Protein AF-A0AAV9Z142-F1 (afdb_monomer)

Mean predicted aligned error: 11.98 Å

Foldseek 3Di:
DVQQADPVRHGDDPPDDRDALVVVVVVLVVQCCCCVPVVVLNQDAFDQDPVPRDTGHGPSRHPVVVVVSVVRLVVRVVVVDPRPDPVVCDVVNVVVVVVVCPDPVNVDDDDDPPDD

Secondary structure (DSSP, 8-state):
-GGGB-TTSSBPPTTSPPPPHHHHHHHHHHHHHIIIIIS--TTSBSEE-TTT-SEESBGGGSHHHHHHHHHHHHHHHHTT-----GGGS-HHHHHHHHHHHTSTTTSS--------

Organism: NCBI:txid2862362

pLDDT: mean 83.34, std 9.7, range [53.09, 93.94]

Radius of gyration: 19.57 Å; Cα contacts (8 Å, |Δi|>4): 83; chains: 1; bounding box: 42×33×54 Å

Structure (mmCIF, N/CA/C/O backbone):
data_AF-A0AAV9Z142-F1
#
_entry.id   AF-A0AAV9Z142-F1
#
loop_
_atom_site.group_PDB
_atom_site.id
_atom_site.type_symbol
_atom_site.label_atom_id
_atom_site.label_alt_id
_atom_site.label_comp_id
_atom_site.label_asym_id
_atom_site.label_entity_id
_atom_site.label_seq_id
_atom_site.pdbx_PDB_ins_code
_atom_site.Cartn_x
_atom_site.Cartn_y
_atom_site.Cartn_z
_atom_site.occupancy
_atom_site.B_iso_or_equiv
_atom_site.auth_seq_id
_atom_site.auth_comp_id
_atom_site.auth_asym_id
_atom_site.auth_atom_id
_atom_site.pdbx_PDB_model_num
ATOM 1 N N . SER A 1 1 ? 10.239 -8.756 10.133 1.00 65.31 1 SER A N 1
ATOM 2 C CA . SER A 1 1 ? 9.531 -7.782 9.269 1.00 65.31 1 SER A CA 1
ATOM 3 C C . SER A 1 1 ? 8.119 -8.287 9.007 1.00 65.31 1 SER A C 1
ATOM 5 O O . SER A 1 1 ? 7.927 -9.492 9.089 1.00 65.31 1 SER A O 1
ATOM 7 N N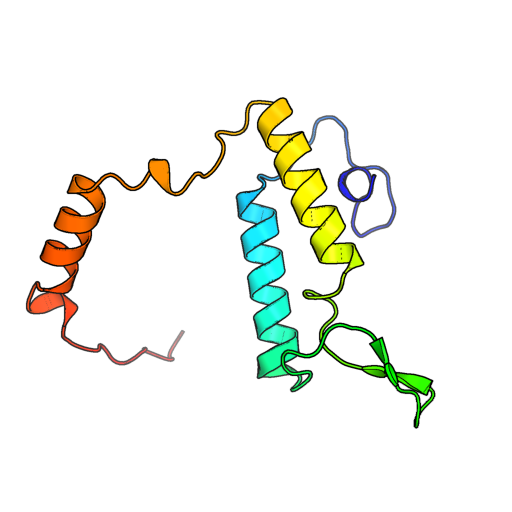 . CYS A 1 2 ? 7.147 -7.427 8.664 1.00 70.12 2 CYS A N 1
ATOM 8 C CA . CYS A 1 2 ? 5.780 -7.868 8.309 1.00 70.12 2 CYS A CA 1
ATOM 9 C C . CYS A 1 2 ? 5.743 -8.837 7.109 1.00 70.12 2 CYS A C 1
ATOM 11 O O . CYS A 1 2 ? 4.827 -9.637 7.004 1.00 70.12 2 CYS A O 1
ATOM 13 N N . ASP A 1 3 ? 6.754 -8.796 6.235 1.00 73.88 3 ASP A N 1
ATOM 14 C CA . ASP A 1 3 ? 6.843 -9.670 5.051 1.00 73.88 3 ASP A CA 1
ATOM 15 C C . ASP A 1 3 ? 7.387 -11.073 5.350 1.00 73.88 3 ASP A C 1
ATOM 17 O O . ASP A 1 3 ? 7.318 -11.953 4.492 1.00 73.88 3 ASP A O 1
ATOM 21 N N . ASP A 1 4 ? 7.987 -11.259 6.528 1.00 77.25 4 ASP A N 1
ATOM 22 C CA . ASP A 1 4 ? 8.706 -12.489 6.874 1.00 77.25 4 ASP A CA 1
ATOM 23 C C . ASP A 1 4 ? 7.780 -13.509 7.559 1.00 77.25 4 ASP A C 1
ATOM 25 O O . ASP A 1 4 ? 8.202 -14.623 7.861 1.00 77.25 4 ASP A O 1
ATOM 29 N N . VAL A 1 5 ? 6.524 -13.130 7.818 1.00 81.50 5 VAL A N 1
ATOM 30 C CA . VAL A 1 5 ? 5.520 -13.934 8.522 1.00 81.50 5 VAL A CA 1
ATOM 31 C C . VAL A 1 5 ? 4.278 -14.056 7.637 1.00 81.50 5 VAL A C 1
ATOM 33 O O . VAL A 1 5 ? 3.807 -13.071 7.071 1.00 81.50 5 VAL A O 1
ATOM 36 N N . GLY A 1 6 ? 3.773 -15.275 7.478 1.00 79.31 6 GLY A N 1
ATOM 37 C CA . GLY A 1 6 ? 2.535 -15.579 6.775 1.00 79.31 6 GLY A CA 1
ATOM 38 C C . GLY A 1 6 ? 1.294 -15.157 7.561 1.00 79.31 6 GLY A C 1
ATOM 39 O O . GLY A 1 6 ? 1.351 -14.815 8.742 1.00 79.31 6 GLY A O 1
ATOM 40 N N . LEU A 1 7 ? 0.136 -15.215 6.901 1.00 77.88 7 LEU A N 1
ATOM 41 C CA . LEU A 1 7 ? -1.158 -14.903 7.526 1.00 77.88 7 LEU A CA 1
ATOM 42 C C . LEU A 1 7 ? -1.532 -15.881 8.651 1.00 77.88 7 LEU A C 1
ATOM 44 O O . LEU A 1 7 ? -2.329 -15.544 9.519 1.00 77.88 7 LEU A O 1
ATOM 48 N N . ASP A 1 8 ? -0.946 -17.076 8.646 1.00 87.12 8 ASP A N 1
ATOM 49 C CA . ASP A 1 8 ? -1.080 -18.087 9.695 1.00 87.12 8 ASP A CA 1
ATOM 50 C C . ASP A 1 8 ? -0.127 -17.854 10.884 1.00 87.12 8 ASP A C 1
ATOM 52 O O . ASP A 1 8 ? -0.073 -18.669 11.805 1.00 87.12 8 ASP A O 1
ATOM 56 N N . GLY A 1 9 ? 0.641 -16.760 10.866 1.00 82.94 9 GLY A N 1
ATOM 57 C CA . GLY A 1 9 ? 1.620 -16.426 11.896 1.00 82.94 9 GLY A CA 1
ATOM 58 C C . GLY A 1 9 ? 2.925 -17.218 11.801 1.00 82.94 9 GLY A C 1
ATOM 59 O O . GLY A 1 9 ? 3.802 -17.036 12.647 1.00 82.94 9 GLY A O 1
ATOM 60 N N . LYS A 1 10 ? 3.092 -18.085 10.794 1.00 86.94 10 LYS A N 1
ATOM 61 C CA . LYS A 1 10 ? 4.327 -18.857 10.613 1.00 86.94 10 LYS A CA 1
ATOM 62 C C . LYS A 1 10 ? 5.349 -18.078 9.790 1.00 86.94 10 LYS A C 1
ATOM 64 O O . LYS A 1 10 ? 4.961 -17.263 8.956 1.00 86.94 10 LYS A O 1
ATOM 69 N N . PRO A 1 11 ? 6.657 -18.322 9.972 1.00 85.50 11 PRO A N 1
ATOM 70 C CA . PRO A 1 11 ? 7.671 -17.758 9.092 1.00 85.50 11 PRO A CA 1
ATOM 71 C C . PRO A 1 11 ? 7.388 -18.130 7.637 1.00 85.50 11 PRO A C 1
ATOM 73 O O . PRO A 1 11 ? 7.056 -19.278 7.334 1.00 85.50 11 PRO A O 1
ATOM 76 N N . ARG A 1 12 ? 7.517 -17.159 6.736 1.00 80.44 12 ARG A N 1
ATOM 77 C CA . ARG A 1 12 ? 7.368 -17.399 5.302 1.00 80.44 12 ARG A CA 1
ATOM 78 C C . ARG A 1 12 ? 8.537 -18.255 4.812 1.00 80.44 12 ARG A C 1
ATOM 80 O O . ARG A 1 12 ? 9.675 -18.035 5.224 1.00 80.44 12 ARG A O 1
ATOM 87 N N . ASP A 1 13 ? 8.256 -19.220 3.937 1.00 81.44 13 ASP A N 1
ATOM 88 C CA . ASP A 1 13 ? 9.298 -20.059 3.340 1.00 81.44 13 ASP A CA 1
ATOM 89 C C . ASP A 1 13 ? 10.289 -19.170 2.557 1.00 81.44 13 ASP A C 1
ATOM 91 O O . ASP A 1 13 ? 9.856 -18.429 1.665 1.00 81.44 13 ASP A O 1
ATOM 95 N N . PRO A 1 14 ? 11.600 -19.225 2.865 1.00 74.44 14 PRO A N 1
ATOM 96 C CA . PRO A 1 14 ? 12.620 -18.427 2.189 1.00 74.44 14 PRO A CA 1
ATOM 97 C C . PRO A 1 14 ? 12.725 -18.692 0.679 1.00 74.44 14 PRO A C 1
ATOM 99 O O . PRO A 1 14 ? 13.222 -17.829 -0.043 1.00 74.44 14 PRO A O 1
ATOM 102 N N . ASN A 1 15 ? 12.237 -19.835 0.185 1.00 78.19 15 ASN A N 1
ATOM 103 C CA . ASN A 1 15 ? 12.195 -20.151 -1.245 1.00 78.19 15 ASN A CA 1
ATOM 104 C C . ASN A 1 15 ? 10.958 -19.588 -1.960 1.00 78.19 15 ASN A C 1
ATOM 106 O O . ASN A 1 15 ? 10.881 -19.632 -3.189 1.00 78.19 15 ASN A O 1
ATOM 110 N N . THR A 1 16 ? 9.983 -19.043 -1.227 1.00 77.50 16 THR A N 1
ATOM 111 C CA . THR A 1 16 ? 8.815 -18.414 -1.848 1.00 77.50 16 THR A CA 1
ATOM 112 C C . THR A 1 16 ? 9.207 -17.070 -2.448 1.00 77.50 16 THR A C 1
ATOM 114 O O . THR A 1 16 ? 9.754 -16.200 -1.767 1.00 77.50 16 THR A O 1
ATOM 117 N N . THR A 1 17 ? 8.884 -16.860 -3.725 1.00 71.62 17 THR A N 1
ATOM 118 C CA . THR A 1 17 ? 9.119 -15.575 -4.388 1.00 71.62 17 THR A CA 1
ATOM 119 C C . THR A 1 17 ? 8.365 -14.467 -3.654 1.00 71.62 17 THR A C 1
ATOM 121 O O . THR A 1 17 ? 7.151 -14.535 -3.468 1.00 71.62 17 THR A O 1
ATOM 124 N N . ALA A 1 18 ? 9.090 -13.442 -3.209 1.00 70.94 18 ALA A N 1
ATOM 125 C CA . ALA A 1 18 ? 8.486 -12.326 -2.499 1.00 70.94 18 ALA A CA 1
ATOM 126 C C . ALA A 1 18 ? 7.655 -11.466 -3.465 1.00 70.94 18 ALA A C 1
ATOM 128 O O . ALA A 1 18 ? 8.184 -10.986 -4.467 1.00 70.94 18 ALA A O 1
ATOM 129 N N . ASP A 1 19 ? 6.394 -11.199 -3.119 1.00 83.12 19 ASP A N 1
ATOM 130 C CA . ASP A 1 19 ? 5.469 -10.420 -3.954 1.00 83.12 19 ASP A CA 1
ATOM 131 C C . ASP A 1 19 ? 6.000 -9.015 -4.285 1.00 83.12 19 ASP A C 1
ATOM 133 O O . ASP A 1 19 ? 6.738 -8.415 -3.500 1.00 83.12 19 ASP A O 1
ATOM 137 N N . SER A 1 20 ? 5.637 -8.467 -5.447 1.00 87.25 20 SER A N 1
ATOM 138 C CA . SER A 1 20 ? 6.111 -7.148 -5.898 1.00 87.25 20 SER A CA 1
ATOM 139 C C . SER A 1 20 ? 5.527 -5.993 -5.078 1.00 87.25 20 SER A C 1
ATOM 141 O O . SER A 1 20 ? 4.463 -6.110 -4.463 1.00 87.25 20 SER A O 1
ATOM 143 N N . TYR A 1 21 ? 6.177 -4.827 -5.114 1.00 89.62 21 TYR A N 1
ATOM 144 C CA . TYR A 1 21 ? 5.603 -3.613 -4.525 1.00 89.62 21 TYR A CA 1
ATOM 145 C C . TYR A 1 21 ? 4.241 -3.272 -5.151 1.00 89.62 21 TYR A C 1
ATOM 147 O O . TYR A 1 21 ? 3.311 -2.878 -4.447 1.00 89.62 21 TYR A O 1
ATOM 155 N N . ASN A 1 22 ? 4.092 -3.495 -6.460 1.00 88.25 22 ASN A N 1
ATOM 156 C CA . ASN A 1 22 ? 2.826 -3.299 -7.169 1.00 88.25 22 ASN A CA 1
ATOM 157 C C . ASN A 1 22 ? 1.705 -4.199 -6.617 1.00 88.25 22 ASN A C 1
ATOM 159 O O . ASN A 1 22 ? 0.562 -3.760 -6.488 1.00 88.25 22 ASN A O 1
ATOM 163 N N . HIS A 1 23 ? 2.019 -5.443 -6.242 1.00 89.12 23 HIS A N 1
ATOM 164 C CA . HIS A 1 23 ? 1.050 -6.325 -5.590 1.00 89.12 23 HIS A CA 1
ATOM 165 C C . HIS A 1 23 ? 0.561 -5.727 -4.262 1.00 89.12 23 HIS A C 1
ATOM 167 O O . HIS A 1 23 ? -0.645 -5.591 -4.053 1.00 89.12 23 HIS A O 1
ATOM 173 N N . ALA A 1 24 ? 1.479 -5.251 -3.417 1.00 90.38 24 ALA A N 1
ATOM 174 C CA . ALA A 1 24 ? 1.126 -4.576 -2.168 1.00 90.38 24 ALA A CA 1
ATOM 175 C C . ALA A 1 24 ? 0.300 -3.292 -2.397 1.00 90.38 24 ALA A C 1
ATOM 177 O O . ALA A 1 24 ? -0.636 -3.016 -1.647 1.00 90.38 24 ALA A O 1
ATOM 178 N N . GLN A 1 25 ? 0.589 -2.520 -3.453 1.00 92.75 25 GLN A N 1
ATOM 179 C CA . GLN A 1 25 ? -0.211 -1.343 -3.819 1.00 92.75 25 GLN A CA 1
ATOM 180 C C . GLN A 1 25 ? -1.651 -1.716 -4.177 1.00 92.75 25 GLN A C 1
ATOM 182 O O . GLN A 1 25 ? -2.579 -1.059 -3.705 1.00 92.75 25 GLN A O 1
ATOM 187 N N . LYS A 1 26 ? -1.844 -2.774 -4.974 1.00 92.56 26 LYS A N 1
ATOM 188 C CA . LYS A 1 26 ? -3.177 -3.274 -5.338 1.00 92.56 26 LYS A CA 1
ATOM 189 C C . LYS A 1 26 ? -3.946 -3.746 -4.108 1.00 92.56 26 LYS A C 1
ATOM 191 O O . LYS A 1 26 ? -5.093 -3.345 -3.933 1.00 92.56 26 LYS A O 1
ATOM 196 N N . MET A 1 27 ? -3.298 -4.510 -3.227 1.00 93.31 27 MET A N 1
ATOM 197 C CA . MET A 1 27 ? -3.891 -4.954 -1.962 1.00 93.31 27 MET A CA 1
ATOM 198 C C . MET A 1 27 ? -4.322 -3.767 -1.098 1.00 93.31 27 MET A C 1
ATOM 200 O O . MET A 1 27 ? -5.469 -3.700 -0.662 1.00 93.31 27 MET A O 1
ATOM 204 N N . ARG A 1 28 ? -3.441 -2.775 -0.914 1.00 93.81 28 ARG A N 1
ATOM 205 C CA . ARG A 1 28 ? -3.774 -1.565 -0.156 1.00 93.81 28 ARG A CA 1
ATOM 206 C C . ARG A 1 28 ? -4.947 -0.810 -0.777 1.00 93.81 28 ARG A C 1
ATOM 208 O O . ARG A 1 28 ? -5.837 -0.402 -0.042 1.00 93.81 28 ARG A O 1
ATOM 215 N N . ALA A 1 29 ? -4.965 -0.632 -2.098 1.00 92.88 29 ALA A N 1
ATOM 216 C CA . ALA A 1 29 ? -6.048 0.057 -2.798 1.00 92.88 29 ALA A CA 1
ATOM 217 C C . ALA A 1 29 ? -7.394 -0.671 -2.647 1.00 92.88 29 ALA A C 1
ATOM 219 O O . ALA A 1 29 ? -8.399 -0.028 -2.344 1.00 92.88 29 ALA A O 1
ATOM 220 N N . ALA A 1 30 ? -7.400 -2.000 -2.788 1.00 92.81 30 ALA A N 1
ATOM 221 C 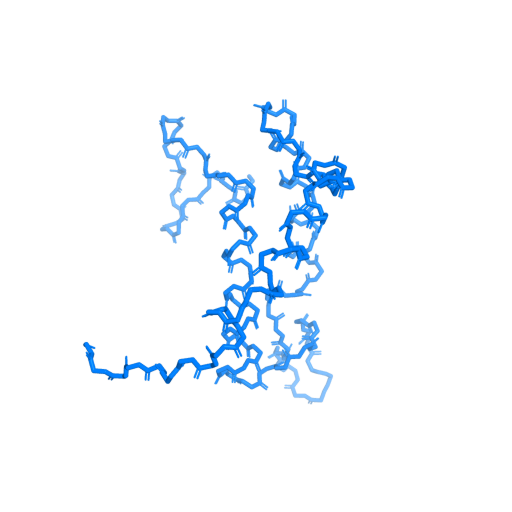CA . ALA A 1 30 ? -8.585 -2.827 -2.585 1.00 92.81 30 ALA A CA 1
ATOM 222 C C . ALA A 1 30 ? -9.113 -2.711 -1.148 1.00 92.81 30 ALA A C 1
ATOM 224 O O . ALA A 1 30 ? -10.300 -2.458 -0.957 1.00 92.81 30 ALA A O 1
ATOM 225 N N . CYS A 1 31 ? -8.236 -2.794 -0.142 1.00 91.56 31 CYS A N 1
ATOM 226 C CA . CYS A 1 31 ? -8.616 -2.586 1.256 1.00 91.56 31 CYS A CA 1
ATOM 227 C C . CYS A 1 31 ? -9.153 -1.168 1.495 1.00 91.56 31 CYS A C 1
ATOM 229 O O . CYS A 1 31 ? -10.192 -1.013 2.130 1.00 91.56 31 CYS A O 1
ATOM 231 N N . THR A 1 32 ? -8.504 -0.132 0.947 1.00 93.31 32 THR A N 1
ATOM 232 C CA . THR A 1 32 ? -8.980 1.255 1.067 1.00 93.31 32 THR A CA 1
ATOM 233 C C . THR A 1 32 ? -10.387 1.407 0.511 1.00 93.31 32 THR A C 1
ATOM 235 O O . THR A 1 32 ? -11.237 1.999 1.175 1.00 93.31 32 THR A O 1
ATOM 238 N N . TYR A 1 33 ? -10.649 0.843 -0.669 1.00 92.00 33 TYR A N 1
ATOM 239 C CA . TYR A 1 33 ? -11.980 0.842 -1.262 1.00 92.00 33 TYR A CA 1
ATOM 240 C C . TYR A 1 33 ? -12.977 0.042 -0.417 1.00 92.00 33 TYR A C 1
ATOM 242 O O . TYR A 1 33 ? -14.052 0.550 -0.116 1.00 92.00 33 TYR A O 1
ATOM 250 N N . GLY A 1 34 ? -12.625 -1.172 0.011 1.00 92.44 34 GLY A N 1
ATOM 251 C CA . GLY A 1 34 ? -13.498 -2.028 0.813 1.00 92.44 34 GLY A CA 1
ATOM 252 C C . GLY A 1 34 ? -13.917 -1.360 2.122 1.00 92.44 34 GLY A C 1
ATOM 253 O O . GLY A 1 34 ? -15.105 -1.172 2.377 1.00 92.44 34 GLY A O 1
ATOM 254 N N . TYR A 1 35 ? -12.954 -0.908 2.924 1.00 90.06 35 TYR A N 1
ATOM 255 C CA . TYR A 1 35 ? -13.243 -0.229 4.187 1.00 90.06 35 TYR A CA 1
ATOM 256 C C . TYR A 1 35 ? -13.947 1.116 3.982 1.00 90.06 35 TYR A C 1
ATOM 258 O O . TYR A 1 35 ? -14.903 1.424 4.692 1.00 90.06 35 TYR A O 1
ATOM 266 N N . GLY A 1 36 ? -13.521 1.908 2.996 1.00 90.25 36 GLY A N 1
ATOM 267 C CA . GLY A 1 36 ? -14.096 3.229 2.751 1.00 90.25 36 GLY A CA 1
ATOM 268 C C . GLY A 1 36 ? -15.513 3.175 2.182 1.00 90.25 36 GLY A C 1
ATOM 269 O O . GLY A 1 36 ? -16.402 3.872 2.670 1.00 90.25 36 GLY A O 1
ATOM 270 N N . ARG A 1 37 ? -15.730 2.354 1.149 1.00 88.00 37 ARG A N 1
ATOM 271 C CA . ARG A 1 37 ? -16.965 2.328 0.355 1.00 88.00 37 ARG A CA 1
ATOM 272 C C . ARG A 1 37 ? -17.949 1.255 0.798 1.00 88.00 37 ARG A C 1
ATOM 274 O O . ARG A 1 37 ? -19.133 1.563 0.871 1.00 88.00 37 ARG A O 1
ATOM 281 N N . LEU A 1 38 ? -17.489 0.033 1.075 1.00 86.81 38 LEU A N 1
ATOM 282 C CA . LEU A 1 38 ? -18.381 -1.079 1.435 1.00 86.81 38 LEU A CA 1
ATOM 283 C C . LEU A 1 38 ? -18.751 -1.048 2.921 1.00 86.81 38 LEU A C 1
ATOM 285 O O . LEU A 1 38 ? -19.904 -1.275 3.267 1.00 86.81 38 LEU A O 1
ATOM 289 N N . H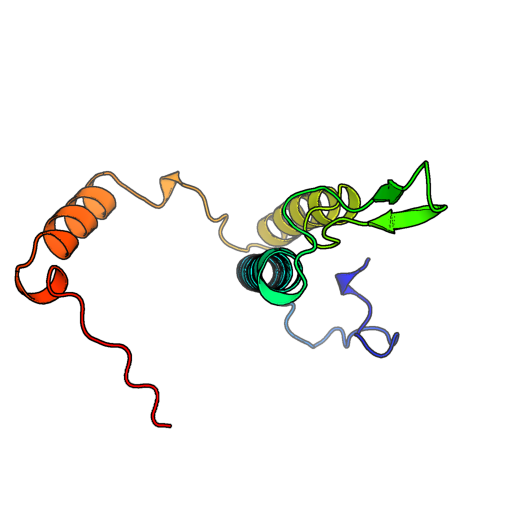IS A 1 39 ? -17.794 -0.719 3.793 1.00 84.56 39 HIS A N 1
ATOM 290 C CA . HIS A 1 39 ? -18.023 -0.640 5.242 1.00 84.56 39 HIS A CA 1
ATOM 291 C C . HIS A 1 39 ? -18.322 0.774 5.753 1.00 84.56 39 HIS A C 1
ATOM 293 O O . HIS A 1 39 ? -18.534 0.957 6.949 1.00 84.56 39 HIS A O 1
ATOM 299 N N . GLY A 1 40 ? -18.330 1.781 4.873 1.00 84.62 40 GLY A N 1
ATOM 300 C CA . GLY A 1 40 ? -18.661 3.159 5.240 1.00 84.62 40 GLY A CA 1
ATOM 301 C C . GLY A 1 40 ? -17.691 3.801 6.237 1.00 84.62 40 GLY A C 1
ATOM 302 O O . GLY A 1 40 ? -18.022 4.826 6.825 1.00 84.62 40 GLY A O 1
ATOM 303 N N . LEU A 1 41 ? -16.488 3.242 6.421 1.00 84.50 41 LEU A N 1
ATOM 304 C CA . LEU A 1 41 ? -15.475 3.778 7.342 1.00 84.50 41 LEU A CA 1
ATOM 305 C C . LEU A 1 41 ? -14.756 5.014 6.776 1.00 84.50 41 LEU A C 1
ATOM 307 O O . LEU A 1 41 ? -13.906 5.611 7.438 1.00 84.50 41 LEU A O 1
ATOM 311 N N . GLY A 1 42 ? -15.116 5.410 5.552 1.00 83.69 42 GLY A N 1
ATOM 312 C CA . GLY A 1 42 ? -14.700 6.652 4.921 1.00 83.69 42 GLY A CA 1
ATOM 313 C C . GLY A 1 42 ? -13.197 6.748 4.658 1.00 83.69 42 GLY A C 1
ATOM 314 O O . GLY A 1 42 ? -12.494 5.753 4.455 1.00 83.69 42 GLY A O 1
ATOM 315 N N . SER A 1 43 ? -12.730 7.994 4.627 1.00 82.94 43 SER A N 1
ATOM 316 C CA . SER A 1 43 ? -11.361 8.385 4.259 1.00 82.94 43 SER A CA 1
ATOM 317 C C . SER A 1 43 ? -10.544 8.870 5.458 1.00 82.94 43 SER A C 1
ATOM 319 O O . SER A 1 43 ? -9.499 9.492 5.285 1.00 82.94 43 SER A O 1
ATOM 321 N N . VAL A 1 44 ? -11.043 8.637 6.671 1.00 87.44 44 VAL A N 1
ATOM 322 C CA . VAL A 1 44 ? -10.405 9.082 7.910 1.00 87.44 44 VAL A CA 1
ATOM 323 C C . VAL A 1 44 ? -9.353 8.050 8.330 1.00 87.44 44 VAL A C 1
ATOM 325 O O . VAL A 1 44 ? -9.665 6.856 8.331 1.00 87.44 44 VAL A O 1
ATOM 328 N N . PRO A 1 45 ? -8.121 8.460 8.687 1.00 87.69 45 PRO A N 1
ATOM 329 C CA . PRO A 1 45 ? -7.104 7.540 9.184 1.00 87.69 45 PRO A CA 1
ATOM 330 C C . PRO A 1 45 ? -7.589 6.751 10.399 1.00 87.69 45 PRO A C 1
ATOM 332 O O . PRO A 1 45 ? -8.294 7.297 11.251 1.00 87.69 45 PRO A O 1
ATOM 335 N N . TRP A 1 46 ? -7.187 5.481 10.472 1.00 92.75 46 TRP A N 1
ATOM 336 C CA . TRP A 1 46 ? -7.463 4.607 11.612 1.00 92.75 46 TRP A CA 1
ATOM 337 C C . TRP A 1 46 ? -7.006 5.242 12.920 1.00 92.75 46 TRP A C 1
ATOM 339 O O . TRP A 1 46 ? -5.818 5.500 13.105 1.00 92.75 46 TRP A O 1
ATOM 349 N N . GLN A 1 47 ? -7.952 5.504 13.812 1.00 90.00 47 GLN A N 1
ATOM 350 C CA . GLN A 1 47 ? -7.709 6.220 15.056 1.00 90.00 47 GLN A CA 1
ATOM 351 C C . GLN A 1 47 ? -8.681 5.774 16.137 1.00 90.00 47 GLN A C 1
ATOM 353 O O . GLN A 1 47 ? -9.756 5.243 15.856 1.00 90.00 47 GLN A O 1
ATOM 358 N N . LYS A 1 48 ? -8.316 6.015 17.391 1.00 92.06 48 LYS A N 1
ATOM 359 C CA . LYS A 1 48 ? -9.208 5.767 18.517 1.00 92.06 48 LYS A CA 1
ATOM 360 C C . LYS A 1 48 ? -10.160 6.950 18.671 1.00 92.06 48 LYS A C 1
ATOM 362 O O . LYS A 1 48 ? -9.718 8.084 18.803 1.00 92.06 48 LYS A O 1
ATOM 367 N N . SER A 1 49 ? -11.460 6.685 18.657 1.00 89.00 49 SER A N 1
ATOM 368 C CA . SER A 1 49 ? -12.488 7.685 18.932 1.00 89.00 49 SER A CA 1
ATOM 369 C C . SER A 1 49 ? -12.344 8.192 20.365 1.00 89.00 49 SER A C 1
ATOM 371 O O . SER A 1 49 ? -12.424 7.402 21.304 1.00 89.00 49 SER A O 1
ATOM 373 N N . GLU A 1 50 ? -12.191 9.503 20.543 1.00 90.19 50 GLU A N 1
ATOM 374 C CA . GLU A 1 50 ? -12.139 10.117 21.878 1.00 90.19 50 GLU A CA 1
ATOM 375 C C . GLU A 1 50 ? -13.463 9.966 22.639 1.00 90.19 50 GLU A C 1
ATOM 377 O O . GLU A 1 50 ? -13.469 9.839 23.859 1.00 90.19 50 GLU A O 1
ATOM 382 N N . TYR A 1 51 ? -14.585 9.924 21.913 1.00 88.50 51 TYR A N 1
ATOM 383 C CA . TYR A 1 51 ? -15.919 9.809 22.500 1.00 88.50 51 TYR A CA 1
ATOM 384 C C . TYR A 1 51 ? -16.273 8.372 22.903 1.00 88.50 51 TYR A C 1
ATOM 386 O O . TYR A 1 51 ? -16.725 8.128 24.016 1.00 88.50 51 TYR A O 1
ATOM 394 N N . SER A 1 52 ? -16.083 7.409 21.995 1.00 89.81 52 SER A N 1
ATOM 395 C CA . SER A 1 52 ? -16.511 6.018 22.221 1.00 89.81 52 SER A CA 1
ATOM 396 C C . SER A 1 52 ? -15.395 5.094 22.707 1.00 89.81 52 SER A C 1
ATOM 398 O O . SER A 1 52 ? -15.667 3.969 23.114 1.00 89.81 52 SER A O 1
ATOM 400 N N . GLY A 1 53 ? -14.131 5.516 22.609 1.00 91.06 53 GLY A N 1
ATOM 401 C CA . GLY A 1 53 ? -12.965 4.671 22.868 1.00 91.06 53 GLY A CA 1
ATOM 402 C C . GLY A 1 53 ? -12.727 3.573 21.823 1.00 91.06 53 GLY A C 1
ATOM 403 O O . GLY A 1 53 ? -11.698 2.900 21.886 1.00 91.06 53 GLY A O 1
ATOM 404 N N . ASN A 1 54 ? -13.631 3.394 20.857 1.00 88.88 54 ASN A N 1
ATOM 405 C CA . ASN A 1 54 ? -13.511 2.396 19.801 1.00 88.88 54 ASN A CA 1
ATOM 406 C C . ASN A 1 54 ? -12.592 2.877 18.680 1.00 88.88 54 ASN A C 1
ATOM 408 O O . ASN A 1 54 ? -12.460 4.077 18.434 1.00 88.88 54 ASN A O 1
ATOM 412 N N . MET A 1 55 ? -11.983 1.934 17.966 1.00 88.94 55 MET A N 1
ATOM 413 C CA . MET A 1 55 ? -11.224 2.262 16.765 1.00 88.94 55 MET A CA 1
ATOM 414 C C . MET A 1 55 ? -12.174 2.585 15.610 1.00 88.94 55 MET A C 1
ATOM 416 O O . MET A 1 55 ? -13.108 1.833 15.335 1.00 88.94 55 MET A O 1
ATOM 420 N N . ILE A 1 56 ? -11.930 3.713 14.951 1.00 89.12 56 ILE A N 1
ATOM 421 C CA . ILE A 1 56 ? -12.716 4.239 13.836 1.00 89.12 56 ILE A CA 1
ATOM 422 C C . ILE A 1 56 ? -11.802 4.636 12.676 1.00 89.12 56 ILE A C 1
ATOM 424 O O . ILE A 1 56 ? -10.596 4.822 12.844 1.00 89.12 56 ILE A O 1
ATOM 428 N N . GLY A 1 57 ? -12.392 4.807 11.495 1.00 89.94 57 GLY A N 1
ATOM 429 C CA . GLY A 1 57 ? -11.670 5.147 10.272 1.00 89.94 57 GLY A CA 1
ATOM 430 C C . GLY A 1 57 ? -11.207 3.911 9.509 1.00 89.94 57 GLY A C 1
ATOM 431 O O . GLY A 1 57 ? -11.651 2.792 9.762 1.00 89.94 57 GLY A O 1
ATOM 432 N N . ASN A 1 58 ? -10.316 4.110 8.547 1.00 93.50 58 ASN A N 1
ATOM 433 C CA . ASN A 1 58 ? -9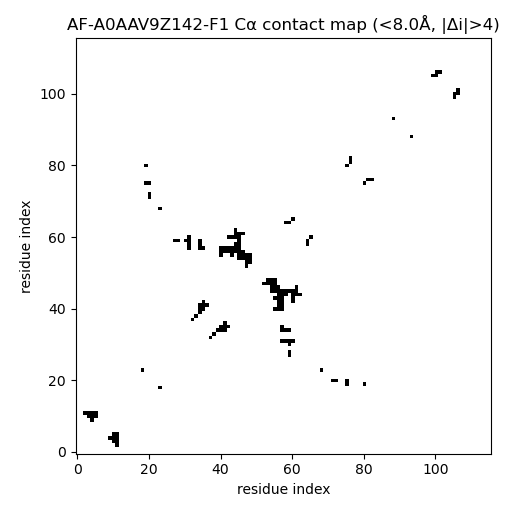.911 3.075 7.613 1.00 93.50 58 ASN A CA 1
ATOM 434 C C . ASN A 1 58 ? -8.475 2.584 7.908 1.00 93.50 58 ASN A C 1
ATOM 436 O O . ASN A 1 58 ? -7.520 3.362 7.793 1.00 93.50 58 ASN A O 1
ATOM 440 N N . PRO A 1 59 ? -8.287 1.297 8.263 1.00 92.69 59 PRO A N 1
ATOM 441 C CA . PRO A 1 59 ? -6.980 0.747 8.630 1.00 92.69 59 PRO A CA 1
ATOM 442 C C . PRO A 1 59 ? -5.955 0.780 7.493 1.00 92.69 59 PRO A C 1
ATOM 444 O O . PRO A 1 59 ? -4.762 0.891 7.762 1.00 92.69 59 PRO A O 1
ATOM 447 N N . SER A 1 60 ? -6.368 0.755 6.221 1.00 92.12 60 SER A N 1
ATOM 448 C CA . SER A 1 60 ? -5.420 0.756 5.094 1.00 92.12 60 SER A CA 1
ATOM 449 C C . SER A 1 60 ? -4.754 2.118 4.846 1.00 92.12 60 SER A C 1
ATOM 451 O O . SER A 1 60 ? -3.749 2.204 4.127 1.00 92.12 60 SER A O 1
ATOM 453 N N . ILE A 1 61 ? -5.296 3.190 5.426 1.00 91.56 61 ILE A N 1
ATOM 454 C CA . ILE A 1 61 ? -4.753 4.554 5.352 1.00 91.56 61 ILE A CA 1
ATOM 455 C C . ILE A 1 61 ? -4.176 5.024 6.691 1.00 91.56 61 ILE A C 1
ATOM 457 O O . ILE A 1 61 ? -3.924 6.214 6.860 1.00 91.56 61 ILE A O 1
ATOM 461 N N . SER A 1 62 ? -3.938 4.104 7.630 1.00 93.12 62 SER A N 1
ATOM 462 C CA . SER A 1 62 ? -3.224 4.420 8.864 1.00 93.12 62 SER A CA 1
ATOM 463 C C . SER A 1 62 ? -1.796 4.907 8.587 1.00 93.12 62 SER A C 1
ATOM 465 O O . SER A 1 62 ? -1.205 4.660 7.522 1.00 93.12 62 SER A O 1
ATOM 467 N N . GLU A 1 63 ? -1.231 5.607 9.568 1.00 91.19 63 GLU A N 1
ATOM 468 C CA . GLU A 1 63 ? 0.160 6.050 9.529 1.00 91.19 63 GLU A CA 1
ATOM 469 C C . GLU A 1 63 ? 1.119 4.853 9.450 1.00 91.19 63 GLU A C 1
ATOM 471 O O . GLU A 1 63 ? 1.972 4.815 8.562 1.00 91.19 63 GLU A O 1
ATOM 476 N N . ASP A 1 64 ? 0.895 3.818 10.263 1.00 91.44 64 ASP A N 1
ATOM 477 C CA . ASP A 1 64 ? 1.712 2.599 10.286 1.00 91.44 64 ASP A CA 1
ATOM 478 C C . ASP A 1 64 ? 1.784 1.912 8.917 1.00 91.44 64 ASP A C 1
ATOM 480 O O . ASP A 1 64 ? 2.869 1.589 8.423 1.00 91.44 64 ASP A O 1
ATOM 484 N N . VAL A 1 65 ? 0.636 1.736 8.250 1.00 91.94 65 VAL A N 1
ATOM 485 C CA . VAL A 1 65 ? 0.585 1.128 6.910 1.00 91.94 65 VAL A CA 1
ATOM 486 C C . VAL A 1 65 ? 1.281 2.026 5.889 1.00 91.94 65 VAL A C 1
ATOM 488 O O . VAL A 1 65 ? 1.956 1.535 4.982 1.00 91.94 65 VAL A O 1
ATOM 491 N N . SER A 1 66 ? 1.168 3.346 6.029 1.00 92.06 66 SER A N 1
ATOM 492 C CA . SER A 1 66 ? 1.849 4.298 5.147 1.00 92.06 66 SER A CA 1
ATOM 493 C C . SER A 1 66 ? 3.374 4.227 5.297 1.00 92.06 66 SER A C 1
ATOM 495 O O . SER A 1 66 ? 4.081 4.134 4.289 1.00 92.06 66 SER A O 1
ATOM 497 N N . ILE A 1 67 ? 3.881 4.191 6.533 1.00 93.94 67 ILE A N 1
ATOM 498 C CA . ILE A 1 67 ? 5.309 4.035 6.848 1.00 93.94 67 ILE A CA 1
ATOM 499 C C . ILE A 1 67 ? 5.831 2.693 6.324 1.00 93.94 67 ILE A C 1
ATOM 501 O O . ILE A 1 67 ? 6.889 2.637 5.679 1.00 93.94 67 ILE A O 1
ATOM 505 N N . TYR A 1 68 ? 5.073 1.616 6.541 1.00 92.94 68 TYR A N 1
ATOM 506 C CA . TYR A 1 68 ? 5.394 0.295 6.011 1.00 92.94 68 TYR A CA 1
ATOM 507 C C . TYR A 1 68 ? 5.497 0.318 4.481 1.00 92.94 68 TYR A C 1
ATOM 509 O O . TYR A 1 68 ? 6.518 -0.103 3.942 1.00 92.94 68 TYR A O 1
ATOM 517 N N . MET A 1 69 ? 4.521 0.888 3.766 1.00 93.69 69 MET A N 1
ATOM 518 C CA . MET A 1 69 ? 4.542 0.957 2.298 1.00 93.69 69 MET A CA 1
ATOM 519 C C . MET A 1 69 ? 5.745 1.735 1.750 1.00 93.69 69 MET A C 1
ATOM 521 O O . MET A 1 69 ? 6.319 1.346 0.730 1.00 93.69 69 MET A O 1
ATOM 525 N N . VAL A 1 70 ? 6.158 2.823 2.409 1.00 92.69 70 VAL A N 1
ATOM 526 C CA . VAL A 1 70 ? 7.368 3.575 2.027 1.00 92.69 70 VAL A CA 1
ATOM 527 C C . VAL A 1 70 ? 8.621 2.719 2.212 1.00 92.69 70 VAL A C 1
ATOM 529 O O . VAL A 1 70 ? 9.494 2.684 1.339 1.00 92.69 70 VAL A O 1
ATOM 532 N N . SER A 1 71 ? 8.705 2.006 3.332 1.00 91.75 71 SER A N 1
ATOM 533 C CA . SER A 1 71 ? 9.838 1.138 3.662 1.00 91.75 71 SER A CA 1
ATOM 534 C C . SER A 1 71 ? 9.916 -0.069 2.726 1.00 91.75 71 SER A C 1
ATOM 536 O O . SER A 1 71 ? 10.994 -0.387 2.215 1.00 91.75 71 SER A O 1
ATOM 538 N N . LEU A 1 72 ? 8.768 -0.679 2.423 1.00 90.69 72 LEU A N 1
ATOM 539 C CA . LEU A 1 72 ? 8.628 -1.774 1.471 1.00 90.69 72 LEU A CA 1
ATOM 540 C C . LEU A 1 72 ? 9.107 -1.348 0.083 1.00 90.69 72 LEU A C 1
ATOM 542 O O . LEU A 1 72 ? 9.938 -2.037 -0.505 1.00 90.69 72 LEU A O 1
ATOM 546 N N . ARG A 1 73 ? 8.676 -0.177 -0.410 1.00 90.62 73 ARG A N 1
ATOM 547 C CA . ARG A 1 73 ? 9.127 0.359 -1.705 1.00 90.62 73 ARG A CA 1
ATOM 548 C C . ARG A 1 73 ? 10.649 0.464 -1.770 1.00 90.62 73 ARG A C 1
ATOM 550 O O . ARG A 1 73 ? 11.260 -0.007 -2.724 1.00 90.62 73 ARG A O 1
ATOM 557 N N . LYS A 1 74 ? 11.272 1.051 -0.742 1.00 90.38 74 LYS A N 1
ATOM 558 C CA . LYS A 1 74 ? 12.736 1.191 -0.665 1.00 90.38 74 LYS A CA 1
ATOM 559 C C . LYS A 1 74 ? 13.435 -0.172 -0.645 1.00 90.38 74 LYS A C 1
ATOM 561 O O . LYS A 1 74 ? 14.435 -0.350 -1.336 1.00 90.38 74 LYS A O 1
ATOM 566 N N . LYS A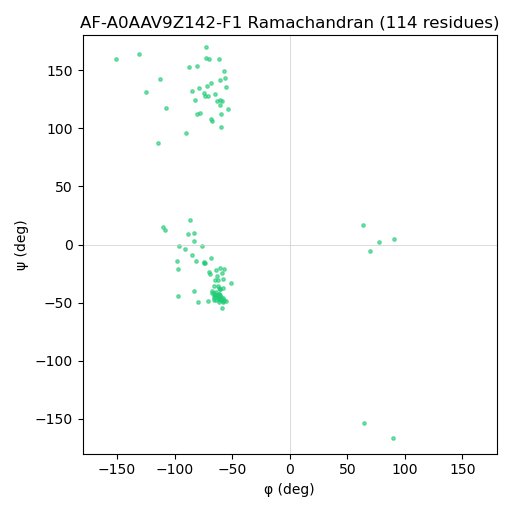 1 75 ? 12.910 -1.138 0.120 1.00 89.12 75 LYS A N 1
ATOM 567 C CA . LYS A 1 75 ? 13.440 -2.511 0.193 1.00 89.12 75 LYS A CA 1
ATOM 568 C C . LYS A 1 75 ? 13.377 -3.204 -1.168 1.00 89.12 75 LYS A C 1
ATOM 570 O O . LYS A 1 75 ? 14.372 -3.778 -1.589 1.00 89.12 75 LYS A O 1
ATOM 575 N N . LYS A 1 76 ? 12.245 -3.111 -1.865 1.00 87.88 76 LYS A N 1
ATOM 576 C CA . LYS A 1 76 ? 12.041 -3.737 -3.176 1.00 87.88 76 LYS A CA 1
ATOM 577 C C . LYS A 1 76 ? 12.938 -3.142 -4.261 1.00 87.88 76 LYS A C 1
ATOM 579 O O . LYS A 1 76 ? 13.596 -3.899 -4.965 1.00 87.88 76 LYS A O 1
ATOM 584 N N . VAL A 1 77 ? 13.065 -1.814 -4.310 1.00 88.06 77 VAL A N 1
ATOM 585 C CA . VAL A 1 77 ? 13.993 -1.134 -5.234 1.00 88.06 77 VAL A CA 1
ATOM 586 C C . VAL A 1 77 ? 15.442 -1.552 -4.980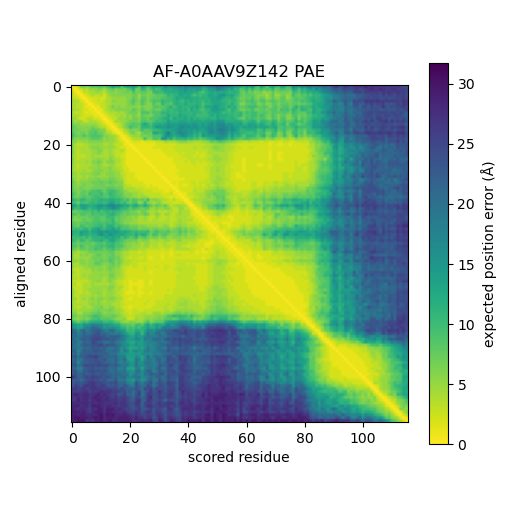 1.00 88.06 77 VAL A C 1
ATOM 588 O O . VAL A 1 77 ? 16.168 -1.861 -5.918 1.00 88.06 77 VAL A O 1
ATOM 591 N N . ARG A 1 78 ? 15.864 -1.629 -3.712 1.00 87.00 78 ARG A N 1
ATOM 592 C CA . ARG A 1 78 ? 17.204 -2.124 -3.353 1.00 87.00 78 ARG A CA 1
ATOM 593 C C . ARG A 1 78 ? 17.430 -3.582 -3.766 1.00 87.00 78 ARG A C 1
ATOM 595 O O . ARG A 1 78 ? 18.553 -3.939 -4.095 1.00 87.00 78 ARG A O 1
ATOM 602 N N . ASN A 1 79 ? 16.378 -4.396 -3.783 1.00 85.75 79 ASN A N 1
ATOM 603 C CA . ASN A 1 79 ? 16.425 -5.781 -4.249 1.00 85.75 79 ASN A CA 1
ATOM 604 C C . ASN A 1 79 ? 16.307 -5.908 -5.784 1.00 85.75 79 ASN A C 1
ATOM 606 O O . ASN A 1 79 ? 16.145 -7.016 -6.285 1.00 85.75 79 ASN A O 1
ATOM 610 N N . GLY A 1 80 ? 16.378 -4.798 -6.528 1.00 86.88 80 GLY A N 1
ATOM 611 C CA . GLY A 1 80 ? 16.382 -4.792 -7.991 1.00 86.88 80 GLY A CA 1
ATOM 612 C C . GLY A 1 80 ? 15.005 -4.687 -8.647 1.00 86.88 80 GLY A C 1
ATOM 613 O O . GLY A 1 80 ? 14.926 -4.735 -9.872 1.00 86.88 80 GLY A O 1
ATOM 614 N N . GLU A 1 81 ? 13.916 -4.513 -7.885 1.00 87.00 81 GLU A N 1
ATOM 615 C CA . GLU A 1 81 ? 12.617 -4.197 -8.489 1.00 87.00 81 GLU A CA 1
ATOM 616 C C . GLU A 1 81 ? 12.700 -2.824 -9.171 1.00 87.00 81 GLU A C 1
ATOM 618 O O . GLU A 1 81 ? 13.148 -1.841 -8.571 1.00 87.00 81 GLU A O 1
ATOM 623 N N . VAL A 1 82 ? 12.273 -2.746 -10.435 1.00 80.12 82 VAL A N 1
ATOM 624 C CA . VAL A 1 82 ? 12.285 -1.487 -11.185 1.00 80.12 82 VAL A CA 1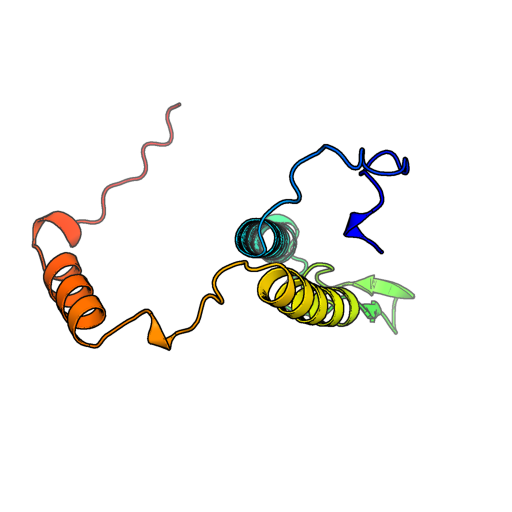
ATOM 625 C C . VAL A 1 82 ? 11.404 -0.485 -10.452 1.00 80.12 82 VAL A C 1
ATOM 627 O O . VAL A 1 82 ? 10.210 -0.708 -10.251 1.00 80.12 82 VAL A O 1
ATOM 630 N N . ALA A 1 83 ? 11.993 0.638 -10.043 1.00 65.81 83 ALA A N 1
ATOM 631 C CA . ALA A 1 83 ? 11.244 1.695 -9.393 1.00 65.81 83 ALA A CA 1
ATOM 632 C C . ALA A 1 83 ? 10.143 2.193 -10.339 1.00 65.81 83 ALA A C 1
ATOM 634 O O . ALA A 1 83 ? 10.434 2.844 -11.343 1.00 65.81 83 ALA A O 1
ATOM 635 N N . THR A 1 84 ? 8.875 1.947 -9.993 1.00 66.44 84 THR A N 1
ATOM 636 C CA . THR A 1 84 ? 7.741 2.604 -10.650 1.00 66.44 84 THR A CA 1
ATOM 637 C C . THR A 1 84 ? 7.904 4.105 -10.435 1.00 66.44 84 THR A C 1
ATOM 639 O O . THR A 1 84 ? 7.684 4.624 -9.334 1.00 66.44 84 THR A O 1
ATOM 642 N N . SER A 1 85 ? 8.392 4.804 -11.455 1.00 62.38 85 SER A N 1
ATOM 643 C CA . SER A 1 85 ? 8.561 6.251 -11.450 1.00 62.38 85 SER A CA 1
ATOM 644 C C . SER A 1 85 ? 7.584 6.850 -12.450 1.00 62.38 85 SER A C 1
ATOM 646 O O . SER A 1 85 ? 7.378 6.296 -13.526 1.00 62.38 85 SER A O 1
ATOM 648 N N . ALA A 1 86 ? 7.011 8.008 -12.121 1.00 55.53 86 ALA A N 1
ATOM 649 C CA . ALA A 1 86 ? 6.215 8.778 -13.075 1.00 55.53 86 ALA A CA 1
ATOM 650 C C . ALA A 1 86 ? 7.019 9.135 -14.344 1.00 55.53 86 ALA A C 1
ATOM 652 O O . ALA A 1 86 ? 6.434 9.350 -15.394 1.00 55.53 86 ALA A O 1
ATOM 653 N N . ARG A 1 87 ? 8.362 9.113 -14.273 1.00 53.09 87 ARG A N 1
ATOM 654 C CA . ARG A 1 87 ? 9.266 9.302 -15.420 1.00 53.09 87 ARG A CA 1
ATOM 655 C C . ARG A 1 87 ? 9.239 8.152 -16.434 1.00 53.09 87 ARG A C 1
ATOM 657 O O . ARG A 1 87 ? 9.780 8.320 -17.517 1.00 53.09 87 ARG A O 1
ATOM 664 N N . ALA A 1 88 ? 8.623 7.011 -16.114 1.00 57.91 88 ALA A N 1
ATOM 665 C CA . ALA A 1 88 ? 8.351 5.958 -17.096 1.00 57.91 88 ALA A CA 1
ATOM 666 C C . ALA A 1 88 ? 7.198 6.328 -18.050 1.00 57.91 88 ALA A C 1
ATOM 668 O O . ALA A 1 88 ? 7.049 5.707 -19.099 1.00 57.91 88 ALA A O 1
ATOM 669 N N . ILE A 1 89 ? 6.395 7.340 -17.702 1.00 66.31 89 ILE A N 1
ATOM 670 C CA . ILE A 1 89 ? 5.410 7.932 -18.603 1.00 66.31 89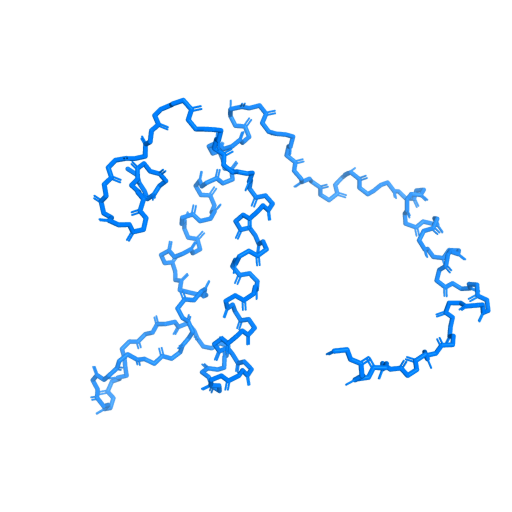 ILE A CA 1
ATOM 671 C C . ILE A 1 89 ? 6.114 9.065 -19.347 1.00 66.31 89 ILE A C 1
ATOM 673 O O . ILE A 1 89 ? 6.255 10.176 -18.834 1.00 66.31 89 ILE A O 1
ATOM 677 N N . THR A 1 90 ? 6.609 8.767 -20.547 1.00 77.81 90 THR A N 1
ATOM 678 C CA . THR A 1 90 ? 7.141 9.800 -21.438 1.00 77.81 90 THR A CA 1
ATOM 679 C C . THR A 1 90 ? 5.990 10.633 -22.020 1.00 77.81 90 THR A C 1
ATOM 681 O O . THR A 1 90 ? 4.842 10.171 -22.040 1.00 77.81 90 THR A O 1
ATOM 684 N N . PRO A 1 91 ? 6.261 11.851 -22.520 1.00 80.69 91 PRO A N 1
ATOM 685 C CA . PRO A 1 91 ? 5.279 12.621 -23.284 1.00 80.69 91 PRO A CA 1
ATOM 686 C C . PRO A 1 91 ? 4.652 11.811 -24.427 1.00 80.69 91 PRO A C 1
ATOM 688 O O . PRO A 1 91 ? 3.462 11.951 -24.683 1.00 80.69 91 PRO A O 1
ATOM 691 N N . ASP A 1 92 ? 5.415 10.903 -25.041 1.00 83.94 92 ASP A N 1
ATOM 692 C CA . ASP A 1 92 ? 4.928 10.022 -26.108 1.00 83.94 92 ASP A CA 1
ATOM 693 C C . ASP A 1 92 ? 3.903 9.005 -25.594 1.00 83.94 92 ASP A C 1
ATOM 695 O O . ASP A 1 92 ? 2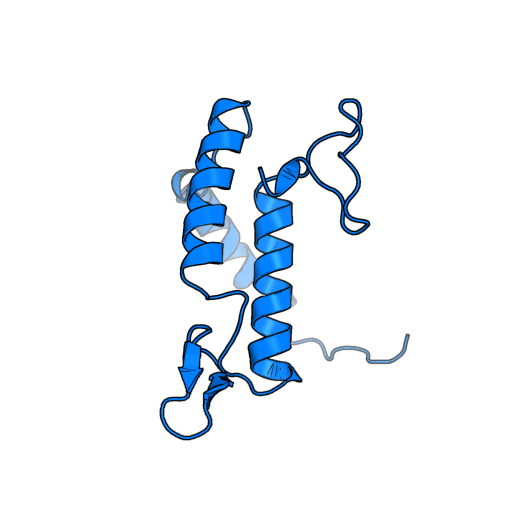.885 8.769 -26.240 1.00 83.94 92 ASP A O 1
ATOM 699 N N . VAL A 1 93 ? 4.122 8.436 -24.401 1.00 83.62 93 VAL A N 1
ATOM 700 C CA . VAL A 1 93 ? 3.151 7.544 -23.744 1.00 83.62 93 VAL A CA 1
ATOM 701 C C . VAL A 1 93 ? 1.870 8.310 -23.396 1.00 83.62 93 VAL A C 1
ATOM 703 O O . VAL A 1 93 ? 0.770 7.797 -23.601 1.00 83.62 93 VAL A O 1
ATOM 706 N N . LEU A 1 94 ? 1.994 9.554 -22.922 1.00 84.44 94 LEU A N 1
ATOM 707 C CA . LEU A 1 94 ? 0.858 10.451 -22.668 1.00 84.44 94 LEU A CA 1
ATOM 708 C C . LEU A 1 94 ? 0.093 10.799 -23.953 1.00 84.44 94 LEU A C 1
ATOM 710 O O . LEU A 1 94 ? -1.137 10.759 -23.958 1.00 84.44 94 LEU A O 1
ATOM 714 N N . ALA A 1 95 ? 0.800 11.090 -25.045 1.00 86.69 95 ALA A N 1
ATOM 715 C CA . ALA A 1 95 ? 0.198 11.355 -26.347 1.00 86.69 95 ALA A CA 1
ATOM 716 C C . ALA A 1 95 ? -0.517 10.111 -26.894 1.00 86.69 95 ALA A C 1
ATOM 718 O O . ALA A 1 95 ? -1.654 10.202 -27.354 1.00 86.69 95 ALA A O 1
ATOM 719 N N . ALA A 1 96 ? 0.094 8.929 -26.776 1.00 86.06 96 ALA A N 1
ATOM 720 C CA . ALA A 1 96 ? -0.521 7.668 -27.176 1.00 86.06 96 ALA A CA 1
ATOM 721 C C . ALA A 1 96 ? -1.806 7.376 -26.381 1.00 86.06 96 ALA A C 1
ATOM 723 O O . ALA A 1 96 ? -2.817 6.998 -26.972 1.00 86.06 96 ALA A O 1
ATOM 724 N N . LEU A 1 97 ? -1.799 7.615 -25.064 1.00 85.44 97 LEU A N 1
ATOM 725 C CA . LEU A 1 97 ? -2.987 7.526 -24.206 1.00 85.44 97 LEU A CA 1
ATOM 726 C C . LEU A 1 97 ? -4.078 8.514 -24.631 1.00 85.44 97 LEU A C 1
ATOM 728 O O . LEU A 1 97 ? -5.247 8.143 -24.712 1.00 85.44 97 LEU A O 1
ATOM 732 N N . TYR A 1 98 ? -3.705 9.758 -24.936 1.00 86.38 98 TYR A N 1
ATOM 733 C CA . TYR A 1 98 ? -4.644 10.765 -25.421 1.00 86.38 98 TYR A CA 1
ATOM 734 C C . TYR A 1 98 ? -5.286 10.341 -26.747 1.00 86.38 98 TYR A C 1
ATOM 736 O O . TYR A 1 98 ? -6.509 10.341 -26.866 1.00 86.38 98 TYR A O 1
ATOM 744 N N . HIS A 1 99 ? -4.492 9.917 -27.731 1.00 89.94 99 HIS A N 1
ATOM 745 C CA . HIS A 1 99 ? -5.017 9.438 -29.009 1.00 89.94 99 HIS A CA 1
ATOM 746 C C . HIS A 1 99 ? -5.887 8.192 -28.856 1.00 89.94 99 HIS A C 1
ATOM 748 O O . HIS A 1 99 ? -6.870 8.059 -29.575 1.00 89.94 99 HIS A O 1
ATOM 754 N N . PHE A 1 100 ? -5.549 7.293 -27.930 1.00 84.62 100 PHE A N 1
ATOM 755 C CA . PHE A 1 100 ? -6.348 6.109 -27.630 1.00 84.62 100 PHE A CA 1
ATOM 756 C C . PHE A 1 100 ? -7.715 6.470 -27.033 1.00 84.62 100 PHE A C 1
ATOM 758 O O . PHE A 1 100 ? -8.734 5.988 -27.519 1.00 84.62 100 PHE A O 1
ATOM 765 N N . ASN A 1 101 ? -7.751 7.363 -26.042 1.00 83.12 101 ASN A N 1
ATOM 766 C CA . ASN A 1 101 ? -8.990 7.766 -25.369 1.00 83.12 101 ASN A CA 1
ATOM 767 C C . ASN A 1 101 ? -9.927 8.591 -26.262 1.00 83.12 101 ASN A C 1
ATOM 769 O O . ASN A 1 101 ? -11.131 8.591 -26.038 1.00 83.12 101 ASN A O 1
ATOM 773 N N . ASN A 1 102 ? -9.390 9.281 -27.273 1.00 84.50 102 ASN A N 1
ATOM 774 C CA . ASN A 1 102 ? -10.185 10.043 -28.242 1.00 84.50 102 ASN A CA 1
ATOM 775 C C . ASN A 1 102 ? -10.634 9.209 -29.455 1.00 84.50 102 ASN A C 1
ATOM 777 O O . ASN A 1 102 ? -11.153 9.768 -30.422 1.00 84.50 102 ASN A O 1
ATOM 781 N N . ARG A 1 103 ? -10.439 7.883 -29.447 1.00 84.94 103 ARG A N 1
ATOM 782 C CA . ARG A 1 103 ? -11.034 7.021 -30.473 1.00 84.94 103 ARG A CA 1
ATOM 783 C C . ARG A 1 103 ? -12.543 6.918 -30.235 1.00 84.94 103 ARG A C 1
ATOM 785 O O . ARG A 1 103 ? -12.945 6.670 -29.098 1.00 84.94 103 ARG A O 1
ATOM 792 N N . PRO A 1 104 ? -13.371 7.016 -31.289 1.00 77.06 104 PRO A N 1
ATOM 793 C CA . PRO A 1 104 ? -14.830 6.962 -31.162 1.00 77.06 104 PRO A CA 1
ATOM 794 C C . PRO A 1 104 ? -15.326 5.659 -30.506 1.00 77.06 104 PRO A C 1
ATOM 796 O O . PRO A 1 104 ? -16.310 5.657 -29.775 1.00 77.06 104 PRO A O 1
ATOM 799 N N . GLU A 1 105 ? -14.587 4.564 -30.683 1.00 73.75 105 GLU A N 1
ATOM 800 C CA . GLU A 1 105 ? -14.880 3.244 -30.106 1.00 73.75 105 GLU A CA 1
ATOM 801 C C . GLU A 1 105 ? -14.689 3.164 -28.579 1.00 73.75 105 GLU A C 1
ATOM 803 O O . GLU A 1 105 ? -15.253 2.286 -27.928 1.00 73.75 105 GLU A O 1
ATOM 808 N N . VAL A 1 106 ? -13.859 4.045 -28.006 1.00 66.88 106 VAL A N 1
ATOM 809 C CA . VAL A 1 106 ? -13.505 4.059 -26.573 1.00 66.88 106 VAL A CA 1
ATOM 810 C C . VAL A 1 106 ? -14.362 5.072 -25.803 1.00 66.88 106 VAL A C 1
ATOM 812 O O . VAL A 1 106 ? -14.542 4.936 -24.595 1.00 66.88 106 VAL A O 1
ATOM 815 N N . SER A 1 107 ? -14.938 6.061 -26.494 1.00 65.06 107 SER A N 1
ATOM 816 C CA . SER A 1 107 ? -15.859 7.046 -25.912 1.00 65.06 107 SER A CA 1
ATOM 817 C C . SER A 1 107 ? -17.252 6.498 -25.585 1.00 65.06 107 SER A C 1
ATOM 819 O O . SER A 1 107 ? -17.998 7.131 -24.838 1.00 65.06 107 SER A O 1
ATOM 821 N N . GLU A 1 108 ? -17.617 5.334 -26.123 1.00 72.06 108 GLU A N 1
ATOM 822 C CA . GLU A 1 108 ? -18.902 4.698 -25.838 1.00 72.06 108 GLU A CA 1
ATOM 823 C C . GLU A 1 108 ? -18.857 3.959 -24.493 1.00 72.06 108 GLU A C 1
ATOM 825 O O . GLU A 1 108 ? -18.174 2.945 -24.329 1.00 72.06 108 GLU A O 1
ATOM 830 N N . ILE A 1 109 ? -19.610 4.463 -23.510 1.00 69.81 109 ILE A N 1
ATOM 831 C CA . ILE A 1 109 ? -19.798 3.798 -22.216 1.00 69.81 109 ILE A CA 1
ATOM 832 C C . ILE A 1 109 ? -20.599 2.518 -22.456 1.00 69.81 109 ILE A C 1
ATOM 834 O O . ILE A 1 109 ? -21.808 2.565 -22.685 1.00 69.81 109 ILE A O 1
ATOM 838 N N . LYS A 1 110 ? -19.930 1.365 -22.389 1.00 75.00 110 LYS A N 1
ATOM 839 C CA . LYS A 1 110 ? -20.606 0.070 -22.481 1.00 75.00 110 LYS A CA 1
ATOM 840 C C . LYS A 1 110 ? -21.252 -0.279 -21.136 1.00 75.00 110 LYS A C 1
ATOM 842 O O . LYS A 1 110 ? -20.606 -0.104 -20.098 1.00 75.00 110 LYS A O 1
ATOM 847 N N . PRO A 1 111 ? -22.508 -0.758 -21.130 1.00 75.19 111 PRO A N 1
ATOM 848 C CA . PRO A 1 111 ? -23.126 -1.262 -19.915 1.00 75.19 111 PRO A CA 1
ATOM 849 C C . PRO A 1 111 ? -22.314 -2.447 -19.381 1.00 75.19 111 PRO A C 1
ATOM 851 O O . PRO A 1 111 ? -21.780 -3.253 -20.142 1.00 75.19 111 PRO A O 1
ATOM 854 N N . ILE A 1 112 ? -22.188 -2.518 -18.060 1.00 74.50 112 ILE A N 1
ATOM 855 C CA . ILE A 1 112 ? -21.538 -3.638 -17.382 1.00 74.50 112 ILE A CA 1
ATOM 856 C C . ILE A 1 112 ? -22.547 -4.789 -17.373 1.00 74.50 112 ILE A C 1
ATOM 858 O O . ILE A 1 112 ? -23.581 -4.678 -16.714 1.00 74.50 112 ILE A O 1
ATOM 862 N N . ASP A 1 113 ? -22.260 -5.875 -18.092 1.00 73.88 113 ASP A N 1
ATOM 863 C CA . ASP A 1 113 ? -23.064 -7.096 -18.020 1.00 73.88 113 ASP A CA 1
ATOM 864 C C . ASP A 1 113 ? -22.881 -7.743 -16.642 1.00 73.88 113 ASP A C 1
ATOM 866 O O . ASP A 1 113 ? -21.827 -8.283 -16.312 1.00 73.88 113 ASP A O 1
ATOM 870 N N . LEU A 1 114 ? -23.925 -7.663 -15.814 1.00 69.88 114 LEU A N 1
ATOM 871 C CA . LEU A 1 114 ? -23.960 -8.208 -14.452 1.00 69.88 114 LEU A CA 1
ATOM 872 C C . LEU A 1 114 ? -24.393 -9.685 -14.405 1.00 69.88 114 LEU A C 1
ATOM 874 O O . LEU A 1 114 ? -24.846 -10.163 -13.369 1.00 69.88 114 LEU A O 1
ATOM 878 N N . THR A 1 115 ? -24.270 -10.416 -15.513 1.00 65.38 115 THR A N 1
ATOM 879 C CA . THR A 1 115 ? -24.631 -11.837 -15.596 1.00 65.38 115 THR A CA 1
ATOM 880 C C . THR A 1 115 ? -23.394 -12.692 -15.854 1.00 65.38 115 THR A C 1
ATOM 882 O O . THR A 1 115 ? -23.044 -12.980 -17.000 1.00 65.38 115 THR A O 1
ATOM 885 N N . SER A 1 116 ? -22.717 -13.098 -14.783 1.00 53.38 116 SER A N 1
ATOM 886 C CA . SER A 1 116 ? -21.804 -14.249 -14.727 1.00 53.38 116 SER A CA 1
ATOM 887 C C . SER A 1 116 ? -21.781 -14.802 -13.311 1.00 53.38 116 SER A C 1
ATOM 889 O O . SER A 1 116 ? -21.759 -13.975 -12.372 1.00 53.38 116 SER A O 1
#

Sequence (116 aa):
SCDDVGLDGKPRDPNTTADSYNHAQKMRAACTYGYGRLHGLGSVPWQKSEYSGNMIGNPSISEDVSIYMVSLRKKKVRNGEVATSARAITPDVLAALYHFNNRPEVSEIKPIDLTS

Solvent-accessible surface area (backbone atoms only — not comparable to full-atom values): 7055 Å² total; per-residue (Å²): 109,84,84,48,40,41,98,86,72,42,73,47,64,86,87,55,82,78,78,53,64,67,55,55,50,52,50,41,51,51,46,39,46,44,36,22,66,75,66,63,32,41,89,43,53,45,41,68,36,89,86,78,66,45,80,42,41,16,66,58,62,15,69,68,50,49,55,47,52,55,51,49,45,55,53,41,40,74,72,68,44,80,74,92,46,77,78,75,56,42,73,64,54,52,49,52,50,50,58,54,58,69,31,77,84,61,66,57,85,72,82,81,81,88,82,127

Nearest PDB structures (foldseek):
  2phi-assembly1_A  TM=3.000E-01  e=5.919E+00  Sus scrofa
  2phi-assembly1_B  TM=2.949E-01  e=8.774E+00  Sus scrofa